Protein AF-A0A8S3CAK9-F1 (afdb_monomer_lite)

pLDDT: mean 82.25, std 8.13, range [59.09, 94.94]

Secondary structure (DSSP, 8-state):
--TTPPP--GGGS--SSSSEEE--SEETTEEEES-EEEEGGG-TTSGGGGS-SSSSEEEE-SS--EEEESSTT------EEEE-BSS-SSEEEEEEEEETTEEEEEEEEEE-BT--EEEE--

Radius of gyration: 14.64 Å; chains: 1; bounding box: 35×28×38 Å

Structure (mmCIF, N/CA/C/O backbone):
data_AF-A0A8S3CAK9-F1
#
_entry.id   AF-A0A8S3CAK9-F1
#
loop_
_atom_site.group_PDB
_atom_site.id
_atom_site.type_symbol
_atom_site.label_atom_id
_atom_site.label_alt_id
_atom_site.label_comp_id
_atom_site.label_asym_id
_atom_site.label_entity_id
_atom_site.label_seq_id
_atom_site.pdbx_PDB_ins_code
_atom_site.Cartn_x
_atom_site.Cartn_y
_atom_site.Cartn_z
_atom_site.occupancy
_atom_site.B_iso_or_equiv
_atom_site.auth_seq_id
_atom_site.auth_comp_id
_atom_site.auth_asym_id
_atom_site.auth_atom_id
_atom_site.pdbx_PDB_model_num
ATOM 1 N N . CYS A 1 1 ? 0.698 -13.638 2.486 1.00 64.81 1 CYS A N 1
ATOM 2 C CA . CYS A 1 1 ? -0.367 -12.962 3.258 1.00 64.81 1 CYS A CA 1
ATOM 3 C C . CYS A 1 1 ? -0.521 -13.701 4.584 1.00 64.81 1 CYS A C 1
ATOM 5 O O . CYS A 1 1 ? -0.353 -14.918 4.577 1.00 64.81 1 CYS A O 1
ATOM 7 N N . LYS A 1 2 ? -0.774 -13.003 5.697 1.00 76.06 2 LYS A N 1
ATOM 8 C CA . LYS A 1 2 ? -1.057 -13.640 6.996 1.00 76.06 2 LYS A CA 1
ATOM 9 C C . LYS A 1 2 ? -2.390 -14.405 6.918 1.00 76.06 2 LYS A C 1
ATOM 11 O O . LYS A 1 2 ? -3.227 -14.074 6.078 1.00 76.06 2 LYS A O 1
ATOM 16 N N . LEU A 1 3 ? -2.564 -15.436 7.749 1.00 78.56 3 LEU A N 1
ATOM 17 C CA . LEU A 1 3 ? -3.837 -16.158 7.853 1.00 78.56 3 LEU A CA 1
ATOM 18 C C . LEU A 1 3 ? -4.962 -15.172 8.217 1.00 78.56 3 LEU A C 1
ATOM 20 O O . LEU A 1 3 ? -4.726 -14.249 8.994 1.00 78.56 3 LEU A O 1
ATOM 24 N N . ASP A 1 4 ? -6.140 -15.350 7.615 1.00 80.62 4 ASP A N 1
ATOM 25 C CA . ASP A 1 4 ? -7.328 -14.492 7.771 1.00 80.62 4 ASP A CA 1
ATOM 26 C C . ASP A 1 4 ? -7.169 -13.030 7.298 1.00 80.62 4 ASP A C 1
ATOM 28 O O . ASP A 1 4 ? -8.030 -12.187 7.551 1.00 80.62 4 ASP A O 1
ATOM 32 N N . SER A 1 5 ? -6.107 -12.720 6.546 1.00 83.19 5 SER A N 1
ATOM 33 C CA . SER A 1 5 ? -5.910 -11.408 5.921 1.00 83.19 5 SER A CA 1
ATOM 34 C C . SER A 1 5 ? -6.276 -11.418 4.435 1.00 83.19 5 SER A C 1
ATOM 36 O O . SER A 1 5 ? -5.959 -12.349 3.695 1.00 83.19 5 SER A O 1
ATOM 38 N N . THR A 1 6 ? -6.873 -10.323 3.959 1.00 83.00 6 THR A N 1
ATOM 39 C CA . THR A 1 6 ? -7.090 -10.100 2.521 1.00 83.00 6 THR A CA 1
ATOM 40 C C . THR A 1 6 ? -5.824 -9.529 1.885 1.00 83.00 6 THR A C 1
ATOM 42 O O . THR A 1 6 ? -5.296 -8.522 2.355 1.00 83.00 6 THR A O 1
ATOM 45 N N . ALA A 1 7 ? -5.347 -10.151 0.806 1.00 85.06 7 ALA A N 1
ATOM 46 C CA . ALA A 1 7 ? -4.335 -9.546 -0.052 1.00 85.06 7 ALA A CA 1
ATOM 47 C C . ALA A 1 7 ? -5.011 -8.548 -1.000 1.00 85.06 7 ALA A C 1
ATOM 49 O O . ALA A 1 7 ? -6.016 -8.877 -1.627 1.00 85.06 7 ALA A O 1
ATOM 50 N N . VAL A 1 8 ? -4.461 -7.336 -1.092 1.00 82.94 8 VAL A N 1
ATOM 51 C CA . VAL A 1 8 ? -4.884 -6.336 -2.076 1.00 82.94 8 VAL A CA 1
ATOM 52 C C . VAL A 1 8 ? -3.762 -6.165 -3.086 1.00 82.94 8 VAL A C 1
ATOM 54 O O . VAL A 1 8 ? -2.651 -5.763 -2.744 1.00 82.94 8 VAL A O 1
ATOM 57 N N . THR A 1 9 ? -4.079 -6.488 -4.326 1.00 83.56 9 THR A N 1
ATOM 58 C CA . THR A 1 9 ? -3.231 -6.397 -5.511 1.00 83.56 9 THR A CA 1
ATOM 59 C C . THR A 1 9 ? -3.908 -5.404 -6.440 1.00 83.56 9 THR A C 1
ATOM 61 O O . THR A 1 9 ? -5.061 -5.568 -6.833 1.00 83.56 9 THR A O 1
ATOM 64 N N . PHE A 1 10 ? -3.241 -4.285 -6.711 1.00 78.31 10 PHE A N 1
ATOM 65 C CA . PHE A 1 10 ? -3.873 -3.199 -7.461 1.00 78.31 10 PHE A CA 1
ATOM 66 C C . PHE A 1 10 ? -4.051 -3.548 -8.939 1.00 78.31 10 PHE A C 1
ATOM 68 O O . PHE A 1 10 ? -4.975 -3.044 -9.567 1.00 78.31 10 PHE A O 1
ATOM 75 N N . ASP A 1 11 ? -3.216 -4.432 -9.476 1.00 73.00 11 ASP A N 1
ATOM 76 C CA . ASP A 1 11 ? -3.328 -4.987 -10.825 1.00 73.00 11 ASP A CA 1
ATOM 77 C C . ASP A 1 11 ? -4.505 -5.953 -11.011 1.00 73.00 11 ASP A C 1
ATOM 79 O O . ASP A 1 11 ? -4.977 -6.090 -12.138 1.00 73.00 11 ASP A O 1
ATOM 83 N N . ASP A 1 12 ? -5.033 -6.542 -9.935 1.00 68.06 12 ASP A N 1
ATOM 84 C CA . ASP A 1 12 ? -6.272 -7.331 -9.989 1.00 68.06 12 ASP A CA 1
ATOM 85 C C . ASP A 1 12 ? -7.535 -6.444 -9.986 1.00 68.06 12 ASP A C 1
ATOM 87 O O . ASP A 1 12 ? -8.642 -6.918 -10.253 1.00 68.06 12 ASP A O 1
ATOM 91 N N . ILE A 1 13 ? -7.394 -5.142 -9.714 1.00 75.38 13 ILE A N 1
ATOM 92 C CA . ILE A 1 13 ? -8.490 -4.178 -9.837 1.00 75.38 13 ILE A CA 1
ATOM 93 C C . ILE A 1 13 ? -8.564 -3.727 -11.310 1.00 75.38 13 ILE A C 1
ATOM 95 O O . ILE A 1 13 ? -7.532 -3.369 -11.883 1.00 75.38 13 ILE A O 1
ATOM 99 N N . PRO A 1 14 ? -9.751 -3.722 -11.955 1.00 69.75 14 PRO A N 1
ATOM 100 C CA . PRO A 1 14 ? -9.866 -3.354 -13.361 1.00 69.75 14 PRO A CA 1
ATOM 101 C C . PRO A 1 14 ? -9.362 -1.938 -13.636 1.00 69.75 14 PRO A C 1
ATOM 103 O O . PRO A 1 14 ? -9.904 -0.949 -13.135 1.00 69.75 14 PRO A O 1
ATOM 106 N N . ASN A 1 15 ? -8.354 -1.839 -14.499 1.00 72.06 15 ASN A N 1
ATOM 107 C CA . ASN A 1 15 ? -7.887 -0.561 -14.996 1.00 72.06 15 ASN A CA 1
ATOM 108 C C . ASN A 1 15 ? -8.753 -0.104 -16.178 1.00 72.06 15 ASN A C 1
ATOM 110 O O . ASN A 1 15 ? -8.690 -0.670 -17.268 1.00 72.06 15 ASN A O 1
ATOM 114 N N . LEU A 1 16 ? -9.541 0.951 -15.969 1.00 69.12 16 LEU A N 1
ATOM 115 C CA . LEU A 1 16 ? -10.383 1.545 -17.011 1.00 69.12 16 LEU A CA 1
ATOM 116 C C . LEU A 1 16 ? -9.574 2.314 -18.083 1.00 69.12 16 LEU A C 1
ATOM 118 O O . LEU A 1 16 ? -10.145 2.702 -19.099 1.00 69.12 16 LEU A O 1
ATOM 122 N N . ASN A 1 17 ? -8.265 2.541 -17.886 1.00 67.25 17 ASN A N 1
ATOM 123 C CA . ASN A 1 17 ? -7.375 3.243 -18.822 1.00 67.25 17 ASN A CA 1
ATOM 124 C C . ASN A 1 17 ? -6.020 2.526 -18.976 1.00 67.25 17 ASN A C 1
ATOM 126 O O . ASN A 1 17 ? -5.185 2.551 -18.078 1.00 67.25 17 ASN A O 1
ATOM 130 N N . SER A 1 18 ? -5.745 1.955 -20.148 1.00 61.50 18 SER A N 1
ATOM 131 C CA . SER A 1 18 ? -4.587 1.082 -20.409 1.00 61.50 18 SER A CA 1
ATOM 132 C C . SER A 1 18 ? -3.186 1.706 -20.261 1.00 61.50 18 SER A C 1
ATOM 134 O O . SER A 1 18 ? -2.208 0.960 -20.278 1.00 61.50 18 SER A O 1
ATOM 136 N N . LEU A 1 19 ? -3.053 3.030 -20.111 1.00 59.09 19 LEU A N 1
ATOM 137 C CA . LEU A 1 19 ? -1.752 3.712 -20.019 1.00 59.09 19 LEU A CA 1
ATOM 138 C C . LEU A 1 19 ? -1.472 4.270 -18.620 1.00 59.09 19 LEU A C 1
ATOM 140 O O . LEU A 1 19 ? -0.437 3.967 -18.027 1.00 59.09 19 LEU A O 1
ATOM 144 N N . GLN A 1 20 ? -2.395 5.075 -18.098 1.00 63.03 20 GLN A N 1
ATOM 145 C CA . GLN A 1 20 ? -2.329 5.674 -16.767 1.00 63.03 20 GLN A CA 1
ATOM 146 C C . GLN A 1 20 ? -3.749 6.079 -16.373 1.00 63.03 20 GLN A C 1
ATOM 148 O O . GLN A 1 20 ? -4.428 6.797 -17.107 1.00 63.03 20 GLN A O 1
ATOM 153 N N . GLY A 1 21 ? -4.219 5.607 -15.225 1.00 72.69 21 GLY A N 1
ATOM 154 C CA . GLY A 1 21 ? -5.597 5.810 -14.786 1.00 72.69 21 GLY A CA 1
ATOM 155 C C . GLY A 1 21 ? -5.704 5.866 -13.274 1.00 72.69 21 GLY A C 1
ATOM 156 O O . GLY A 1 21 ? -4.829 5.372 -12.565 1.00 72.69 21 GLY A O 1
ATOM 157 N N . ALA A 1 22 ? -6.779 6.468 -12.771 1.00 81.38 22 ALA A N 1
ATOM 158 C CA . ALA A 1 22 ? -7.102 6.361 -11.357 1.00 81.38 22 ALA A CA 1
ATOM 159 C C . ALA A 1 22 ? -7.427 4.899 -11.029 1.00 81.38 22 ALA A C 1
ATOM 161 O O . ALA A 1 22 ? -8.215 4.261 -11.730 1.00 81.38 22 ALA A O 1
ATOM 162 N N . ILE A 1 23 ? -6.829 4.386 -9.958 1.00 86.06 23 ILE A N 1
ATOM 163 C CA . ILE A 1 23 ? -7.242 3.103 -9.395 1.00 86.06 23 ILE A CA 1
ATOM 164 C C . ILE A 1 23 ? -8.622 3.320 -8.760 1.00 86.06 23 ILE A C 1
ATOM 166 O O . ILE A 1 23 ? -8.746 4.264 -7.971 1.00 86.06 23 ILE A O 1
ATOM 170 N N . PRO A 1 24 ? -9.648 2.496 -9.066 1.00 86.12 24 PRO A N 1
ATOM 171 C CA . PRO A 1 24 ? -10.939 2.555 -8.383 1.00 86.12 24 PRO A CA 1
ATOM 172 C C . PRO A 1 24 ? -10.754 2.695 -6.873 1.00 86.12 24 PRO A C 1
ATOM 174 O O . PRO A 1 24 ? -10.024 1.922 -6.270 1.00 86.12 24 PRO A O 1
ATOM 177 N N . SER A 1 25 ? -11.367 3.710 -6.268 1.00 87.12 25 SER A N 1
ATOM 178 C CA . SER A 1 25 ? -11.018 4.169 -4.918 1.00 87.12 25 SER A CA 1
ATOM 179 C C . SER A 1 25 ? -11.596 3.324 -3.785 1.00 87.12 25 SER A C 1
ATOM 181 O O . SER A 1 25 ? -11.428 3.699 -2.630 1.00 87.12 25 SER A O 1
ATOM 183 N N . VAL A 1 26 ? -12.305 2.230 -4.083 1.00 86.94 26 VAL A N 1
ATOM 184 C CA . VAL A 1 26 ? -12.976 1.382 -3.090 1.00 86.94 26 VAL A CA 1
ATOM 185 C C . VAL A 1 26 ? -12.848 -0.089 -3.478 1.00 86.94 26 VAL A C 1
ATOM 187 O O . VAL A 1 26 ? -13.182 -0.472 -4.597 1.00 86.94 26 VAL A O 1
ATOM 190 N N . TYR A 1 27 ? -12.427 -0.922 -2.529 1.00 86.19 27 TYR A N 1
ATOM 191 C CA . TYR A 1 27 ? -12.388 -2.377 -2.655 1.00 86.19 27 TYR A CA 1
ATOM 192 C C . TYR A 1 27 ? -12.506 -3.032 -1.278 1.00 86.19 27 TYR A C 1
ATOM 194 O O . TYR A 1 27 ? -11.816 -2.637 -0.342 1.00 86.19 27 TYR A O 1
ATOM 202 N N . ASN A 1 28 ? -13.368 -4.044 -1.146 1.00 85.06 28 ASN A N 1
ATOM 203 C CA . ASN A 1 28 ? -13.538 -4.836 0.080 1.00 85.06 28 ASN A CA 1
ATOM 204 C C . ASN A 1 28 ? -13.641 -3.997 1.381 1.00 85.06 28 ASN A C 1
ATOM 206 O O . ASN A 1 28 ? -12.913 -4.229 2.343 1.00 85.06 28 ASN A O 1
ATOM 210 N N . ASN A 1 29 ? -14.525 -2.990 1.401 1.00 87.12 29 ASN A N 1
ATOM 211 C CA . ASN A 1 29 ? -14.720 -2.044 2.517 1.00 87.12 29 ASN A CA 1
ATOM 212 C C . ASN A 1 29 ? -13.497 -1.187 2.886 1.00 87.12 29 ASN A C 1
ATOM 214 O O . ASN A 1 29 ? -13.503 -0.523 3.922 1.00 87.12 29 ASN A O 1
ATOM 218 N N . ILE A 1 30 ? -12.472 -1.143 2.045 1.00 89.06 30 ILE A N 1
ATOM 219 C CA . ILE A 1 30 ? -11.348 -0.217 2.146 1.00 89.06 30 ILE A CA 1
ATOM 220 C C . ILE A 1 30 ? -11.513 0.817 1.038 1.00 89.06 30 ILE A C 1
ATOM 222 O O . ILE A 1 30 ? -11.903 0.478 -0.077 1.00 89.06 30 ILE A O 1
ATOM 226 N N . SER A 1 31 ? -11.231 2.077 1.348 1.00 90.75 31 SER A N 1
ATOM 227 C CA . SER A 1 31 ? -11.145 3.138 0.354 1.00 90.75 31 SER A CA 1
ATOM 228 C C . SER A 1 31 ? -9.777 3.798 0.371 1.00 90.75 31 SER A C 1
ATOM 230 O O . SER A 1 31 ? -9.078 3.772 1.388 1.00 90.75 31 SER A O 1
ATOM 232 N N . TRP A 1 32 ? -9.394 4.386 -0.756 1.00 90.81 32 TRP A N 1
ATOM 233 C CA . TRP A 1 32 ? -8.153 5.129 -0.879 1.00 90.81 32 TRP A CA 1
ATOM 234 C C . TRP A 1 32 ? -8.249 6.330 -1.807 1.00 90.81 32 TRP A C 1
ATOM 236 O O . TRP A 1 32 ? -9.107 6.418 -2.684 1.00 90.81 32 TRP A O 1
ATOM 246 N N . THR A 1 33 ? -7.311 7.252 -1.630 1.00 91.56 33 THR A N 1
ATOM 247 C CA . THR A 1 33 ? -7.128 8.428 -2.481 1.00 91.56 33 THR A CA 1
ATOM 248 C C . THR A 1 33 ? -5.697 8.489 -2.999 1.00 91.56 33 THR A C 1
ATOM 250 O O . THR A 1 33 ? -4.790 7.893 -2.421 1.00 91.56 33 THR A O 1
ATOM 253 N N . ASN A 1 34 ? -5.494 9.226 -4.093 1.00 89.94 34 ASN A N 1
ATOM 254 C CA . ASN A 1 34 ? -4.173 9.507 -4.663 1.00 89.94 34 ASN A CA 1
ATOM 255 C C . ASN A 1 34 ? -3.377 8.274 -5.133 1.00 89.94 34 ASN A C 1
ATOM 257 O O . ASN A 1 34 ? -2.149 8.297 -5.152 1.00 89.94 34 ASN A O 1
ATOM 261 N N . ALA A 1 35 ? -4.076 7.214 -5.536 1.00 89.00 35 ALA A N 1
ATOM 262 C CA . ALA A 1 35 ? -3.482 6.020 -6.123 1.00 89.00 35 ALA A CA 1
ATOM 263 C C . ALA A 1 35 ? -3.733 6.000 -7.639 1.00 89.00 35 ALA A C 1
ATOM 265 O O . ALA A 1 35 ? -4.871 6.161 -8.094 1.00 89.00 35 ALA A O 1
ATOM 266 N N . GLN A 1 36 ? -2.676 5.807 -8.425 1.00 87.81 36 GLN A N 1
ATOM 267 C CA . GLN A 1 36 ? -2.763 5.736 -9.883 1.00 87.81 36 GLN A CA 1
ATOM 268 C C . GLN A 1 36 ? -2.109 4.468 -10.412 1.00 87.81 36 GLN A C 1
ATOM 270 O O . GLN A 1 36 ? -1.129 3.976 -9.861 1.00 87.81 36 GLN A O 1
ATOM 275 N N . TYR A 1 37 ? -2.635 3.961 -11.517 1.00 87.50 37 TYR A N 1
ATOM 276 C CA . TYR A 1 37 ? -1.993 2.919 -12.291 1.00 87.50 37 TYR A CA 1
ATOM 277 C C . TYR A 1 37 ? -0.793 3.476 -13.043 1.00 87.50 37 TYR A C 1
ATOM 279 O O . TYR A 1 37 ? -0.923 4.464 -13.763 1.00 87.50 37 TYR A O 1
ATOM 287 N N . LEU A 1 38 ? 0.341 2.788 -12.955 1.00 84.62 38 LEU A N 1
ATOM 288 C CA . LEU A 1 38 ? 1.485 3.002 -13.835 1.00 84.62 38 LEU A CA 1
ATOM 289 C C . LEU A 1 38 ? 1.857 1.690 -14.518 1.00 84.62 38 LEU A C 1
ATOM 291 O O . LEU A 1 38 ? 1.972 0.659 -13.856 1.00 84.62 38 LEU A O 1
ATOM 295 N N . ASN A 1 39 ? 2.070 1.728 -15.834 1.00 83.50 39 ASN A N 1
ATOM 296 C CA . ASN A 1 39 ? 2.598 0.578 -16.557 1.00 83.50 39 ASN A CA 1
ATOM 297 C C . ASN A 1 39 ? 4.098 0.420 -16.255 1.00 83.50 39 ASN A C 1
ATOM 299 O O . ASN A 1 39 ? 4.937 1.172 -16.756 1.00 83.50 39 ASN A O 1
ATOM 303 N N . ALA A 1 40 ? 4.440 -0.587 -15.455 1.00 82.19 40 ALA A N 1
ATOM 304 C CA . ALA A 1 40 ? 5.808 -0.903 -15.065 1.00 82.19 40 ALA A CA 1
ATOM 305 C C . ALA A 1 40 ? 6.694 -1.277 -16.261 1.00 82.19 40 ALA A C 1
ATOM 307 O O . ALA A 1 40 ? 7.890 -0.990 -16.256 1.00 82.19 40 ALA A O 1
ATOM 308 N N . THR A 1 41 ? 6.122 -1.876 -17.312 1.00 79.69 41 THR A N 1
ATOM 309 C CA . THR A 1 41 ? 6.878 -2.279 -18.511 1.00 79.69 41 THR A CA 1
ATOM 310 C C . THR A 1 41 ? 7.267 -1.105 -19.401 1.00 79.69 41 THR A C 1
ATOM 312 O O . THR A 1 41 ? 8.268 -1.190 -20.105 1.00 79.69 41 THR A O 1
ATOM 315 N N . ALA A 1 42 ? 6.552 0.022 -19.316 1.00 78.12 42 ALA A N 1
ATOM 316 C CA . ALA A 1 42 ? 6.954 1.264 -19.979 1.00 78.12 42 ALA A CA 1
ATOM 317 C C . ALA A 1 42 ? 8.188 1.910 -19.313 1.00 78.12 42 ALA A C 1
ATOM 319 O O . ALA A 1 42 ? 8.839 2.765 -19.906 1.00 78.12 42 ALA A O 1
ATOM 320 N N . SER A 1 43 ? 8.530 1.483 -18.093 1.00 73.00 43 SER A N 1
ATOM 321 C CA . SER A 1 43 ? 9.661 1.976 -17.300 1.00 73.00 43 SER A CA 1
ATOM 322 C C . SER A 1 43 ? 10.712 0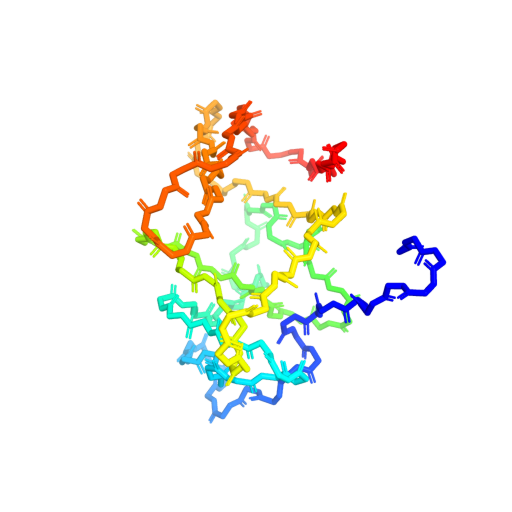.877 -17.107 1.00 73.00 43 SER A C 1
ATOM 324 O O . SER A 1 43 ? 11.023 0.487 -15.981 1.00 73.00 43 SER A O 1
ATOM 326 N N . VAL A 1 44 ? 11.264 0.361 -18.213 1.00 66.06 44 VAL A N 1
ATOM 327 C CA . VAL A 1 44 ? 12.172 -0.811 -18.248 1.00 66.06 44 VAL A CA 1
ATOM 328 C C . VAL A 1 44 ? 13.424 -0.696 -17.368 1.00 66.06 44 VAL A C 1
ATOM 330 O O . VAL A 1 44 ? 13.977 -1.714 -16.957 1.00 66.06 44 VAL A O 1
ATOM 333 N N . SER A 1 45 ? 13.865 0.525 -17.061 1.00 68.38 45 SER A N 1
ATOM 334 C CA . SER A 1 45 ? 15.012 0.804 -16.190 1.00 68.38 45 SER A CA 1
ATOM 335 C C . SER A 1 45 ? 14.647 0.910 -14.706 1.00 68.38 45 SER A C 1
ATOM 337 O O . SER A 1 45 ? 15.490 1.310 -13.912 1.00 68.38 45 SER A O 1
ATOM 339 N N . SER A 1 46 ? 13.406 0.600 -14.323 1.00 72.56 46 SER A N 1
ATOM 340 C CA . SER A 1 46 ? 12.916 0.714 -12.949 1.00 72.56 46 SER A CA 1
ATOM 341 C C . SER A 1 46 ? 12.602 -0.641 -12.319 1.00 72.56 46 SER A C 1
ATOM 343 O O . SER A 1 46 ? 12.414 -1.662 -12.985 1.00 72.56 46 SER A O 1
ATOM 345 N N . ASP A 1 47 ? 12.457 -0.613 -11.002 1.00 73.50 47 ASP A N 1
ATOM 346 C CA . ASP A 1 47 ? 12.118 -1.772 -10.186 1.00 73.50 47 ASP A CA 1
ATOM 347 C C . ASP A 1 47 ? 10.636 -2.086 -10.080 1.00 73.50 47 ASP A C 1
ATOM 349 O O . ASP A 1 47 ? 10.241 -3.036 -9.402 1.00 73.50 47 ASP A O 1
ATOM 353 N N . TYR A 1 48 ? 9.799 -1.332 -10.788 1.00 79.06 48 TYR A N 1
ATOM 354 C CA . TYR A 1 48 ? 8.359 -1.546 -10.769 1.00 79.06 48 TYR A CA 1
ATOM 355 C C . TYR A 1 48 ? 7.964 -2.960 -11.210 1.00 79.06 48 TYR A C 1
ATOM 357 O O . TYR A 1 48 ? 6.987 -3.511 -10.708 1.00 79.06 48 TYR A O 1
ATOM 365 N N . LYS A 1 49 ? 8.776 -3.612 -12.051 1.00 77.00 49 LYS A N 1
ATOM 366 C CA . LYS A 1 49 ? 8.581 -5.020 -12.428 1.00 77.00 49 LYS A CA 1
ATOM 367 C C . LYS A 1 49 ? 8.570 -5.986 -11.236 1.00 77.00 49 LYS A C 1
ATOM 369 O O . LYS A 1 49 ? 7.951 -7.037 -11.324 1.00 77.00 49 LYS A 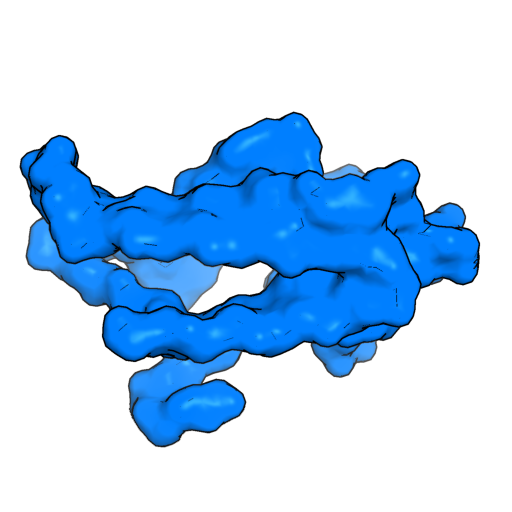O 1
ATOM 374 N N . TYR A 1 50 ? 9.243 -5.656 -10.131 1.00 77.25 50 TYR A N 1
ATOM 375 C CA . TYR A 1 50 ? 9.313 -6.519 -8.947 1.00 77.25 50 TYR A CA 1
ATOM 376 C C . TYR A 1 50 ? 8.133 -6.348 -7.987 1.00 77.25 50 TYR A C 1
ATOM 378 O O . TYR A 1 50 ? 8.022 -7.121 -7.035 1.00 77.25 50 TYR A O 1
ATOM 386 N N . VAL A 1 51 ? 7.280 -5.345 -8.217 1.00 79.31 51 VAL A N 1
ATOM 387 C CA . VAL A 1 51 ? 6.058 -5.102 -7.431 1.00 79.31 51 VAL A CA 1
ATOM 388 C C . VAL A 1 51 ? 4.781 -5.319 -8.246 1.00 79.31 51 VAL A C 1
ATOM 390 O O . VAL A 1 51 ? 3.688 -5.078 -7.747 1.00 79.31 51 VAL A O 1
ATOM 393 N N . CYS A 1 52 ? 4.917 -5.807 -9.480 1.00 80.50 52 CYS A N 1
ATOM 394 C CA . CYS A 1 52 ? 3.815 -6.391 -10.241 1.00 80.50 52 CYS A CA 1
ATOM 395 C C . CYS A 1 52 ? 3.432 -7.748 -9.624 1.00 80.50 52 CYS A C 1
ATOM 397 O O . CYS A 1 52 ? 4.326 -8.528 -9.285 1.00 80.50 52 CYS A O 1
ATOM 399 N N . SER A 1 53 ? 2.137 -8.042 -9.484 1.00 78.62 53 SER A N 1
ATOM 400 C CA . SER A 1 53 ? 1.655 -9.311 -8.921 1.00 78.62 53 SER A CA 1
ATOM 401 C C . SER A 1 53 ? 1.273 -10.305 -10.021 1.00 78.62 53 SER A C 1
ATOM 403 O O . SER A 1 53 ? 1.842 -11.393 -10.104 1.00 78.62 53 SER A O 1
ATOM 405 N N . SER A 1 54 ? 0.342 -9.919 -10.892 1.00 79.81 54 SER A N 1
ATOM 406 C CA . SER A 1 54 ? -0.231 -10.725 -11.975 1.00 79.81 54 SER A CA 1
ATOM 407 C C . SER A 1 54 ? -0.087 -10.061 -13.352 1.00 79.81 54 SER A C 1
ATOM 409 O O . SER A 1 54 ? -0.123 -10.752 -14.373 1.00 79.81 54 SER A O 1
ATOM 411 N N . GLY A 1 55 ? 0.107 -8.737 -13.399 1.00 80.38 55 GLY A N 1
ATOM 412 C CA . GLY A 1 55 ? 0.103 -7.953 -14.636 1.00 80.38 55 GLY A CA 1
ATOM 413 C C . GLY A 1 55 ? 1.327 -7.061 -14.855 1.00 80.38 55 GLY A C 1
ATOM 414 O O . GLY A 1 55 ? 2.419 -7.298 -14.351 1.00 80.38 55 GLY A O 1
ATOM 415 N N . GLN A 1 56 ? 1.131 -6.018 -15.664 1.00 83.56 56 GLN A N 1
ATOM 416 C CA . GLN A 1 56 ? 2.143 -4.994 -15.966 1.00 83.56 56 GLN A CA 1
ATOM 417 C C . GLN A 1 56 ? 1.932 -3.699 -15.175 1.00 83.56 56 GLN A C 1
ATOM 419 O O . GLN A 1 56 ? 2.735 -2.774 -15.285 1.00 83.56 56 GLN A O 1
ATOM 424 N N . MET A 1 57 ? 0.826 -3.597 -14.438 1.00 85.25 57 MET A N 1
ATOM 425 C CA . MET A 1 57 ? 0.424 -2.368 -13.766 1.00 85.25 57 MET A CA 1
ATOM 426 C C . MET A 1 57 ? 0.832 -2.405 -12.298 1.00 85.25 57 MET A C 1
ATOM 428 O O . MET A 1 57 ? 0.753 -3.440 -11.646 1.00 85.25 57 MET A O 1
ATOM 432 N N . VAL A 1 58 ? 1.233 -1.255 -11.769 1.00 86.25 58 VAL A N 1
ATOM 433 C CA . VAL A 1 58 ? 1.539 -1.071 -10.347 1.00 86.25 58 VAL A CA 1
ATOM 434 C C . VAL A 1 58 ? 0.765 0.116 -9.794 1.00 86.25 58 VAL A C 1
ATOM 436 O O . VAL A 1 58 ? 0.383 1.020 -10.543 1.00 86.25 58 VAL A O 1
ATOM 439 N N . CYS A 1 59 ? 0.562 0.131 -8.476 1.00 88.44 59 CYS A N 1
ATOM 440 C CA . CYS A 1 59 ? 0.117 1.330 -7.777 1.00 88.44 59 CYS A CA 1
ATOM 441 C C . CYS A 1 59 ? 1.285 2.309 -7.664 1.00 88.44 59 CYS A C 1
ATOM 443 O O . CYS A 1 59 ? 2.302 2.020 -7.032 1.00 88.44 59 CYS A O 1
ATOM 445 N N . TRP A 1 60 ? 1.140 3.459 -8.309 1.00 87.31 60 TRP A N 1
ATOM 446 C CA . TRP A 1 60 ? 2.111 4.536 -8.316 1.00 87.31 60 TRP A CA 1
ATOM 447 C C . TRP A 1 60 ? 1.622 5.713 -7.482 1.00 87.31 60 TRP A C 1
ATOM 449 O O . TRP A 1 60 ? 0.461 6.121 -7.574 1.00 87.31 60 TRP A O 1
ATOM 459 N N . LEU A 1 61 ? 2.546 6.259 -6.691 1.00 85.25 61 LEU A N 1
ATOM 460 C CA . LEU A 1 61 ? 2.315 7.352 -5.757 1.00 85.25 61 LEU A CA 1
ATOM 461 C C . LEU A 1 61 ? 3.287 8.496 -6.072 1.00 85.25 61 LEU A C 1
ATOM 463 O O . LEU A 1 61 ? 4.503 8.312 -6.012 1.00 85.25 61 LEU A O 1
ATOM 467 N N . ASN A 1 62 ? 2.760 9.683 -6.374 1.00 82.81 62 ASN A N 1
ATOM 468 C CA . ASN A 1 62 ? 3.525 10.937 -6.470 1.00 82.81 62 ASN A CA 1
ATOM 469 C C . ASN A 1 62 ? 3.164 11.955 -5.381 1.00 82.81 62 ASN A C 1
ATOM 471 O O . ASN A 1 62 ? 3.835 12.973 -5.234 1.00 82.81 62 ASN A O 1
ATOM 475 N N . VAL A 1 63 ? 2.112 11.668 -4.621 1.00 87.50 63 VAL A N 1
ATOM 476 C CA . VAL A 1 63 ? 1.679 12.376 -3.418 1.00 87.50 63 VAL A CA 1
ATOM 477 C C . VAL A 1 63 ? 1.263 11.327 -2.375 1.00 87.50 63 VAL A C 1
ATOM 479 O O . VAL A 1 63 ? 1.057 10.165 -2.740 1.00 87.50 63 VAL A O 1
ATOM 482 N N . PRO A 1 64 ? 1.136 11.684 -1.083 1.00 90.00 64 PRO A N 1
ATOM 483 C CA . PRO A 1 64 ? 0.722 10.730 -0.060 1.00 90.00 64 PRO A CA 1
ATOM 484 C C . PRO A 1 64 ? -0.632 10.078 -0.376 1.00 90.00 64 PRO A C 1
ATOM 486 O O . PRO A 1 64 ? -1.631 10.763 -0.614 1.00 90.00 64 PRO A O 1
ATOM 489 N N . MET A 1 65 ? -0.658 8.746 -0.345 1.00 91.50 65 MET A N 1
ATOM 490 C CA . MET A 1 65 ? -1.882 7.952 -0.406 1.00 91.50 65 MET A CA 1
ATOM 491 C C . MET A 1 65 ? -2.544 7.937 0.968 1.00 91.50 65 MET A C 1
ATOM 493 O O . MET A 1 65 ? -1.879 7.720 1.981 1.00 91.50 65 MET A O 1
ATOM 497 N N . THR A 1 66 ? -3.860 8.119 1.010 1.00 91.75 66 THR A N 1
ATOM 498 C CA . THR A 1 66 ? -4.652 7.823 2.208 1.00 91.75 66 THR A CA 1
ATOM 499 C C . THR A 1 66 ? -5.411 6.532 1.974 1.00 91.75 66 THR A C 1
ATOM 501 O O . THR A 1 66 ? -6.006 6.365 0.916 1.00 91.75 66 THR A O 1
ATOM 504 N N . MET A 1 67 ? -5.394 5.635 2.957 1.00 90.94 67 MET A N 1
ATOM 505 C CA . MET A 1 67 ? -6.209 4.424 2.991 1.00 90.94 67 MET A CA 1
ATOM 506 C C . MET A 1 67 ? -7.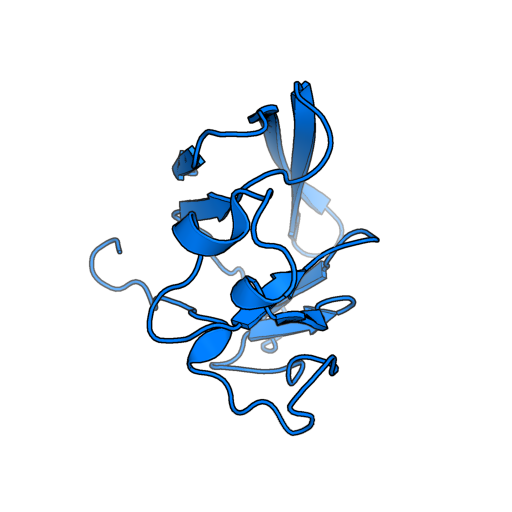045 4.441 4.269 1.00 90.94 67 MET A C 1
ATOM 508 O O . MET A 1 67 ? -6.531 4.780 5.334 1.00 90.94 67 MET A O 1
ATOM 512 N N . GLN A 1 68 ? -8.325 4.094 4.169 1.00 91.38 68 GLN A N 1
ATOM 513 C CA . GLN A 1 68 ? -9.247 4.101 5.303 1.00 91.38 68 GLN A CA 1
ATOM 514 C C . GLN A 1 68 ? -10.328 3.030 5.160 1.00 91.38 68 GLN A C 1
ATOM 516 O O . GLN A 1 68 ? -10.669 2.605 4.053 1.00 91.38 68 GLN A O 1
ATOM 521 N N . THR A 1 69 ? -10.911 2.628 6.283 1.00 90.75 69 THR A N 1
ATOM 522 C CA . THR A 1 69 ? -12.104 1.784 6.290 1.00 90.75 69 THR A CA 1
ATOM 523 C C . THR A 1 69 ? -13.307 2.575 5.769 1.00 90.75 69 THR A C 1
ATOM 525 O O . THR A 1 69 ? -13.459 3.767 6.020 1.00 90.75 69 THR A O 1
ATOM 528 N N . SER A 1 70 ? -14.180 1.906 5.019 1.00 86.06 70 SER A N 1
ATOM 529 C CA . SER A 1 70 ? -15.467 2.461 4.568 1.00 86.06 70 SER A CA 1
ATOM 530 C C . SER A 1 70 ? -16.551 2.328 5.646 1.00 86.06 70 SER A C 1
ATOM 532 O O . SER A 1 70 ? -17.659 2.830 5.483 1.00 86.06 70 SER A O 1
ATOM 534 N N . ILE A 1 71 ? -16.239 1.635 6.746 1.00 85.75 71 ILE A N 1
ATOM 535 C CA . ILE A 1 71 ? -17.127 1.402 7.882 1.00 85.75 71 ILE A CA 1
ATOM 536 C C . ILE A 1 71 ? -16.686 2.324 9.018 1.00 85.75 71 ILE A C 1
ATOM 538 O O . ILE A 1 71 ? -15.560 2.228 9.510 1.00 85.75 71 ILE A O 1
ATOM 542 N N . ALA A 1 72 ? -17.580 3.210 9.451 1.00 86.06 72 ALA A N 1
ATOM 543 C CA . ALA A 1 72 ? -17.286 4.174 10.505 1.00 86.06 72 ALA A CA 1
ATOM 544 C C . ALA A 1 72 ? -16.794 3.492 11.794 1.00 86.06 72 ALA A C 1
ATOM 546 O O . ALA A 1 72 ? -17.302 2.443 12.185 1.00 86.06 72 ALA A O 1
ATOM 547 N N . ASN A 1 73 ? -15.831 4.126 12.471 1.00 85.00 73 ASN A N 1
ATOM 548 C CA . ASN A 1 73 ? -15.275 3.682 13.757 1.00 85.00 73 ASN A CA 1
ATOM 549 C C . ASN A 1 73 ? -14.672 2.267 13.745 1.00 85.00 73 ASN A C 1
ATOM 551 O O . ASN A 1 73 ? -14.600 1.617 14.786 1.00 85.00 73 ASN A O 1
ATOM 555 N N . THR A 1 74 ? -14.215 1.793 12.585 1.00 86.88 74 THR A N 1
ATOM 556 C CA . THR A 1 74 ? -13.479 0.529 12.469 1.00 86.88 74 THR A CA 1
ATOM 557 C C . THR A 1 74 ? -12.030 0.778 12.089 1.00 86.88 74 THR A C 1
ATOM 559 O O . THR A 1 74 ? -11.714 1.735 11.380 1.00 86.88 74 THR A O 1
ATOM 562 N N . THR A 1 75 ? -11.143 -0.094 12.553 1.00 87.00 75 THR A N 1
ATOM 563 C CA . THR A 1 75 ? -9.732 -0.100 12.171 1.00 87.00 75 THR A CA 1
ATOM 564 C C . THR A 1 75 ? -9.491 -1.140 11.081 1.00 87.00 75 THR A C 1
ATOM 566 O O . THR A 1 75 ? -10.110 -2.203 11.064 1.00 87.00 75 THR A O 1
ATOM 569 N N . CYS A 1 76 ? -8.573 -0.844 10.164 1.00 86.00 76 CYS A N 1
ATOM 570 C CA . CYS A 1 76 ? -7.962 -1.853 9.306 1.00 86.00 76 CYS A CA 1
ATOM 571 C C . CYS A 1 76 ? -6.539 -2.126 9.791 1.00 86.00 76 CYS A C 1
ATOM 573 O O . CYS A 1 76 ? -5.803 -1.194 10.122 1.00 86.00 76 CYS A O 1
ATOM 575 N N . THR A 1 77 ? -6.131 -3.391 9.784 1.00 86.81 77 THR A N 1
ATOM 576 C CA . THR A 1 77 ? -4.750 -3.781 10.081 1.00 86.81 77 THR A CA 1
ATOM 577 C C . THR A 1 77 ? -4.018 -4.064 8.780 1.00 86.81 77 THR A C 1
ATOM 579 O O . THR A 1 77 ? -4.290 -5.057 8.100 1.00 86.81 77 THR A O 1
ATOM 582 N N . ILE A 1 78 ? -3.057 -3.208 8.439 1.00 86.56 78 ILE A N 1
ATOM 583 C CA . ILE A 1 78 ? -2.096 -3.503 7.378 1.00 86.56 78 ILE A CA 1
ATOM 584 C C . ILE A 1 78 ? -1.035 -4.395 8.016 1.00 86.56 78 ILE A C 1
ATOM 586 O O . ILE A 1 78 ? -0.311 -3.944 8.888 1.00 86.56 78 ILE A O 1
ATOM 590 N N . ASN A 1 79 ? -0.977 -5.669 7.627 1.00 86.38 79 ASN A N 1
ATOM 591 C CA . ASN A 1 79 ? 0.013 -6.612 8.170 1.00 86.38 79 ASN A CA 1
ATOM 592 C C . ASN A 1 79 ? 1.353 -6.499 7.435 1.00 86.38 79 ASN A C 1
ATOM 594 O O . ASN A 1 79 ? 2.421 -6.701 8.002 1.00 86.38 79 ASN A O 1
ATOM 598 N N . SER A 1 80 ? 1.282 -6.216 6.137 1.00 85.00 80 SER A N 1
ATOM 599 C CA . SER A 1 80 ? 2.446 -6.108 5.273 1.00 85.00 80 SER A CA 1
ATOM 600 C C . SER A 1 80 ? 2.080 -5.421 3.968 1.00 85.00 80 SER A C 1
ATOM 602 O O . SER A 1 80 ? 0.937 -5.531 3.522 1.00 85.00 80 SER A O 1
ATOM 604 N N . PHE A 1 81 ? 3.056 -4.817 3.306 1.00 85.19 81 PHE A N 1
ATOM 605 C CA . PHE A 1 81 ? 2.936 -4.372 1.919 1.00 85.19 81 PHE A CA 1
ATOM 606 C C . PHE A 1 81 ? 4.296 -4.468 1.224 1.00 85.19 81 PHE A C 1
ATOM 608 O O . PHE A 1 81 ? 5.340 -4.598 1.871 1.00 85.19 81 PHE A O 1
ATOM 615 N N . VAL A 1 82 ? 4.269 -4.431 -0.106 1.00 85.25 82 VAL A N 1
ATOM 616 C CA . VAL A 1 82 ? 5.469 -4.434 -0.945 1.00 85.25 82 VAL A CA 1
ATOM 617 C C . VAL A 1 82 ? 5.566 -3.085 -1.637 1.00 85.25 82 VAL A C 1
ATOM 619 O O . VAL A 1 82 ? 4.587 -2.604 -2.203 1.00 85.25 82 VAL A O 1
ATOM 622 N N . ILE A 1 83 ? 6.746 -2.476 -1.586 1.00 85.44 83 ILE A N 1
ATOM 623 C CA . ILE A 1 83 ? 7.019 -1.181 -2.207 1.00 85.44 83 ILE A CA 1
ATOM 624 C C . ILE A 1 83 ? 8.397 -1.197 -2.877 1.00 85.44 83 ILE A C 1
ATOM 626 O O . ILE A 1 83 ? 9.295 -1.940 -2.470 1.00 85.44 83 ILE A O 1
ATOM 630 N N . ALA A 1 84 ? 8.553 -0.384 -3.920 1.00 82.75 84 ALA A N 1
ATOM 631 C CA . ALA A 1 84 ? 9.809 -0.196 -4.636 1.00 82.75 84 ALA A CA 1
ATOM 632 C C . ALA A 1 84 ? 9.979 1.264 -5.071 1.00 82.75 84 ALA A C 1
ATOM 634 O O . ALA A 1 84 ? 9.003 1.951 -5.385 1.00 82.75 84 ALA A O 1
ATOM 635 N N . ALA A 1 85 ? 11.230 1.721 -5.118 1.00 79.94 85 ALA A N 1
ATOM 636 C CA . ALA A 1 85 ? 11.612 3.022 -5.656 1.00 79.94 85 ALA A CA 1
ATOM 637 C C . ALA A 1 85 ? 12.169 2.876 -7.076 1.00 79.94 85 ALA A C 1
ATOM 639 O O . ALA A 1 85 ? 12.893 1.929 -7.376 1.00 79.94 85 ALA A O 1
ATOM 640 N N . SER A 1 86 ? 11.864 3.838 -7.948 1.00 73.94 86 SER A N 1
ATOM 641 C CA . SER A 1 86 ? 12.311 3.814 -9.348 1.00 73.94 86 SER A CA 1
ATOM 642 C C . SER A 1 86 ? 13.452 4.769 -9.672 1.00 73.94 86 SER A C 1
ATOM 644 O O . SER A 1 86 ? 14.176 4.512 -10.627 1.00 73.94 86 SER A O 1
ATOM 646 N N . TRP A 1 87 ? 13.614 5.863 -8.923 1.00 73.56 87 TRP A N 1
ATOM 647 C CA . TRP A 1 87 ? 14.478 6.973 -9.348 1.00 73.56 87 TRP A CA 1
ATOM 648 C C . TRP A 1 87 ? 15.483 7.455 -8.294 1.00 73.56 87 TRP A C 1
ATOM 650 O O . TRP A 1 87 ? 16.432 8.145 -8.655 1.00 73.56 87 TRP A O 1
ATOM 660 N N . SER A 1 88 ? 15.320 7.093 -7.016 1.00 77.31 88 SER A N 1
ATOM 661 C CA . SER A 1 88 ? 16.286 7.434 -5.964 1.00 77.31 88 SER A CA 1
ATOM 662 C C . SER A 1 88 ? 16.424 6.336 -4.918 1.00 77.31 88 SER A C 1
ATOM 664 O O . SER A 1 88 ? 15.458 5.665 -4.558 1.00 77.31 88 SER A O 1
ATOM 666 N N . ASN A 1 89 ? 17.651 6.173 -4.426 1.00 80.62 89 ASN A N 1
ATOM 667 C CA . ASN A 1 89 ? 17.927 5.424 -3.208 1.00 80.62 89 ASN A CA 1
ATOM 668 C C . ASN A 1 89 ? 17.497 6.232 -1.981 1.00 80.62 89 ASN A C 1
ATOM 670 O O . ASN A 1 89 ? 17.357 7.455 -2.064 1.00 80.62 89 ASN A O 1
ATOM 674 N N . TYR A 1 90 ? 17.318 5.544 -0.855 1.00 81.56 90 TYR A N 1
ATOM 675 C CA . TYR A 1 90 ? 16.964 6.133 0.437 1.00 81.56 90 TYR A CA 1
ATOM 676 C C . TYR A 1 90 ? 15.703 7.010 0.405 1.00 81.56 90 TYR A C 1
ATOM 678 O O . TYR A 1 90 ? 15.617 8.007 1.120 1.00 81.56 90 TYR A O 1
ATOM 686 N N . ILE A 1 91 ? 14.711 6.644 -0.415 1.00 84.69 91 ILE A N 1
ATOM 687 C CA . ILE A 1 91 ? 13.393 7.273 -0.324 1.00 84.69 91 ILE A CA 1
ATOM 688 C C . ILE A 1 91 ? 12.777 6.824 0.996 1.00 84.69 91 ILE A C 1
ATOM 690 O O . ILE A 1 91 ? 12.631 5.633 1.258 1.00 84.69 91 ILE A O 1
ATOM 694 N N . THR A 1 92 ? 12.423 7.784 1.836 1.00 87.06 92 THR A N 1
ATOM 695 C CA . THR A 1 92 ? 11.799 7.498 3.121 1.00 87.06 92 THR A CA 1
ATOM 696 C C . THR A 1 92 ? 10.294 7.365 2.942 1.00 87.06 92 THR A C 1
ATOM 698 O O . THR A 1 92 ? 9.629 8.298 2.494 1.00 87.06 92 THR A O 1
ATOM 701 N N . VAL A 1 93 ? 9.754 6.209 3.313 1.00 87.50 93 VAL A N 1
ATOM 702 C CA . VAL A 1 93 ? 8.318 5.945 3.357 1.00 87.50 93 VAL A CA 1
ATOM 703 C C . VAL A 1 93 ? 7.890 5.927 4.813 1.00 87.50 93 VAL A C 1
ATOM 705 O O . VAL A 1 93 ? 8.348 5.089 5.591 1.00 87.50 93 VAL A O 1
ATOM 708 N N . THR A 1 94 ? 6.998 6.848 5.161 1.00 91.50 94 THR A N 1
ATOM 709 C CA . THR A 1 94 ? 6.392 6.936 6.488 1.00 91.50 94 THR A CA 1
ATOM 710 C C . THR A 1 94 ? 4.941 6.493 6.405 1.00 91.50 94 THR A C 1
ATOM 712 O O . THR A 1 94 ? 4.186 6.978 5.563 1.00 91.50 94 THR A O 1
ATOM 715 N N . ILE A 1 95 ? 4.543 5.604 7.306 1.00 91.25 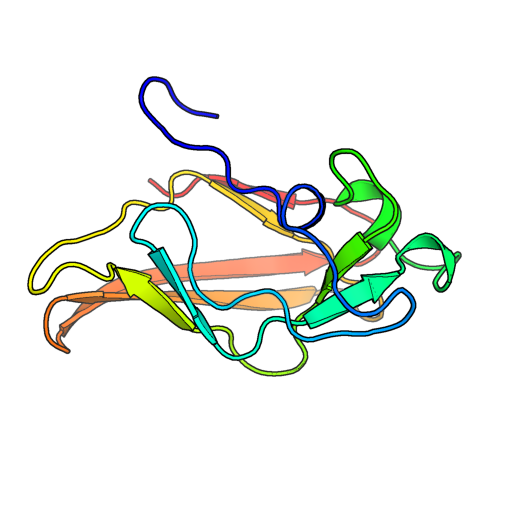95 ILE A N 1
ATOM 716 C CA . ILE A 1 95 ? 3.158 5.165 7.465 1.00 91.25 95 ILE A CA 1
ATOM 717 C C . ILE A 1 95 ? 2.677 5.690 8.795 1.00 91.25 95 ILE A C 1
ATOM 719 O O . ILE A 1 95 ? 3.299 5.436 9.825 1.00 91.25 95 ILE A O 1
ATOM 723 N N . VAL A 1 96 ? 1.548 6.383 8.767 1.00 93.75 96 VAL A N 1
ATOM 724 C CA . VAL A 1 96 ? 0.929 6.930 9.967 1.00 93.75 96 VAL A CA 1
ATOM 725 C C . VAL A 1 96 ? -0.497 6.409 10.053 1.00 93.75 96 VAL A C 1
ATOM 727 O O . VAL A 1 96 ? -1.286 6.583 9.126 1.00 93.75 96 VAL A O 1
ATOM 730 N N . GLY A 1 97 ? -0.808 5.733 11.156 1.00 92.50 97 GLY A N 1
ATOM 731 C CA . GLY A 1 97 ? -2.132 5.191 11.435 1.00 92.50 97 GLY A CA 1
ATOM 732 C C . GLY A 1 97 ? -2.888 6.085 12.408 1.00 92.50 97 GLY A C 1
ATOM 733 O O . GLY A 1 97 ? -2.351 6.453 13.456 1.00 92.50 97 GLY A O 1
ATOM 734 N N . TYR A 1 98 ? -4.143 6.389 12.084 1.00 93.06 98 TYR A N 1
ATOM 735 C CA . TYR A 1 98 ? -5.035 7.189 12.920 1.00 93.06 98 TYR A CA 1
ATOM 736 C C . TYR A 1 98 ? -6.308 6.414 13.267 1.00 93.06 98 TYR A C 1
ATOM 738 O O . TYR A 1 98 ? -6.854 5.698 12.430 1.00 93.06 98 TYR A O 1
ATOM 746 N N . PHE A 1 99 ? -6.820 6.622 14.478 1.00 92.62 99 PHE A N 1
ATOM 747 C CA . PHE A 1 99 ? -8.179 6.262 14.874 1.00 92.62 99 PHE A CA 1
ATOM 748 C C . PHE A 1 99 ? -8.883 7.516 15.384 1.00 92.62 99 PHE A C 1
ATOM 750 O O . PHE A 1 99 ? -8.368 8.180 16.281 1.00 92.62 99 PHE A O 1
ATOM 757 N N . THR A 1 100 ? -10.018 7.877 14.776 1.00 87.62 100 THR A N 1
ATOM 758 C CA . THR A 1 100 ? -10.810 9.069 15.148 1.00 87.62 100 THR A CA 1
ATOM 759 C C . THR A 1 100 ? -9.947 10.326 15.371 1.00 87.62 100 THR A C 1
ATOM 761 O O . THR A 1 100 ? -10.088 11.013 16.378 1.00 87.62 100 THR A O 1
ATOM 764 N N . SER A 1 101 ? -9.008 10.590 14.451 1.00 88.25 101 SER A N 1
ATOM 765 C CA . SER A 1 101 ? -8.025 11.697 14.478 1.00 88.25 101 SER A CA 1
ATOM 766 C C . SER A 1 101 ? -6.853 11.573 15.464 1.00 88.25 101 SER A C 1
ATOM 768 O O . SER A 1 101 ? -5.925 12.378 15.404 1.00 88.25 101 SER A O 1
ATOM 770 N N . THR A 1 102 ? -6.825 10.565 16.332 1.00 93.19 102 THR A N 1
ATOM 771 C CA . THR A 1 102 ? -5.672 10.271 17.190 1.00 93.19 102 THR A CA 1
ATOM 772 C C . THR A 1 102 ? -4.685 9.382 16.447 1.00 93.19 102 THR A C 1
ATOM 774 O O . THR A 1 102 ? -5.057 8.319 15.956 1.00 93.19 102 THR A O 1
ATOM 777 N N . GLN A 1 103 ? -3.418 9.792 16.371 1.00 94.94 103 GLN A N 1
ATOM 778 C CA . GLN A 1 103 ? -2.360 8.930 15.847 1.00 94.94 103 GLN A CA 1
ATOM 779 C C . GLN A 1 103 ? -2.138 7.754 16.806 1.00 94.94 103 GLN A C 1
ATOM 781 O O . GLN A 1 103 ? -1.845 7.964 17.981 1.00 94.94 103 GLN A O 1
ATOM 786 N N . ILE A 1 104 ? -2.247 6.530 16.296 1.00 93.50 104 ILE A N 1
ATOM 787 C CA . ILE A 1 104 ? -2.059 5.287 17.062 1.00 93.50 104 ILE A CA 1
ATOM 788 C C . ILE A 1 104 ? -0.852 4.472 16.589 1.00 93.50 104 ILE A C 1
ATOM 790 O O . ILE A 1 104 ? -0.419 3.559 17.283 1.00 93.50 104 ILE A O 1
ATOM 794 N N . TYR A 1 105 ? -0.305 4.792 15.414 1.00 92.56 105 TYR A N 1
ATOM 795 C CA . TYR A 1 105 ? 0.815 4.068 14.825 1.00 92.56 105 TYR A CA 1
ATOM 796 C C . TYR A 1 105 ? 1.675 5.001 13.977 1.00 92.56 105 TYR A C 1
ATOM 798 O O . TYR A 1 105 ? 1.151 5.866 13.274 1.00 92.56 105 TYR A O 1
ATOM 806 N N . THR A 1 106 ? 2.989 4.811 14.022 1.00 94.38 106 THR A N 1
ATOM 807 C CA . THR A 1 106 ? 3.914 5.411 13.063 1.00 94.38 106 THR A CA 1
ATOM 808 C C . THR A 1 106 ? 5.090 4.477 12.840 1.00 94.38 106 THR A C 1
ATOM 810 O O . THR A 1 106 ? 5.647 3.934 13.793 1.00 94.38 106 THR A O 1
ATOM 813 N N . THR A 1 107 ? 5.459 4.277 11.582 1.00 91.25 107 THR A N 1
ATOM 814 C CA . THR A 1 107 ? 6.701 3.598 11.223 1.00 91.25 107 THR A CA 1
ATOM 815 C C . THR A 1 107 ? 7.293 4.241 9.987 1.00 91.25 107 THR A C 1
ATOM 817 O O . THR A 1 107 ? 6.580 4.807 9.153 1.00 91.25 107 THR A O 1
ATOM 820 N N . THR A 1 108 ? 8.605 4.123 9.868 1.00 91.00 108 THR A N 1
ATOM 821 C CA . THR A 1 108 ? 9.367 4.713 8.783 1.00 91.00 108 THR A CA 1
ATOM 822 C C . THR A 1 108 ? 10.361 3.696 8.265 1.00 91.00 108 THR A C 1
ATOM 824 O O . THR A 1 108 ? 11.069 3.057 9.042 1.00 91.00 108 THR A O 1
ATOM 827 N N . VAL A 1 109 ? 10.458 3.588 6.946 1.00 87.31 109 VAL A N 1
ATOM 828 C CA . VAL A 1 109 ? 11.474 2.775 6.285 1.00 87.31 109 VAL A CA 1
ATOM 829 C C . VAL A 1 109 ? 12.150 3.571 5.185 1.00 87.31 109 VAL A C 1
ATOM 831 O O . VAL A 1 109 ? 11.517 4.393 4.527 1.00 87.31 109 VAL A O 1
ATOM 834 N N . ALA A 1 110 ? 13.427 3.297 4.958 1.00 86.44 110 ALA A N 1
ATOM 835 C CA . ALA A 1 110 ? 14.111 3.741 3.756 1.00 86.44 110 ALA A CA 1
ATOM 836 C C . ALA A 1 110 ? 14.040 2.628 2.706 1.00 86.44 110 ALA A C 1
ATOM 838 O O . ALA A 1 110 ? 14.471 1.508 2.976 1.00 86.44 110 ALA A O 1
ATOM 839 N N . ILE A 1 111 ? 13.528 2.953 1.520 1.00 83.50 111 ILE A N 1
ATOM 840 C CA . ILE A 1 111 ? 13.534 2.073 0.350 1.00 83.50 111 ILE A CA 1
ATOM 841 C C . ILE A 1 111 ? 14.628 2.521 -0.622 1.00 83.50 111 ILE A C 1
ATOM 843 O O . ILE A 1 111 ? 14.910 3.714 -0.757 1.00 83.50 111 ILE A O 1
ATOM 847 N N . ASN A 1 112 ? 15.238 1.565 -1.317 1.00 77.44 112 ASN A N 1
ATOM 848 C CA . ASN A 1 112 ? 16.263 1.828 -2.323 1.00 77.44 112 ASN A CA 1
ATOM 849 C C . ASN A 1 112 ? 15.757 1.506 -3.730 1.00 77.44 112 ASN A C 1
ATOM 851 O O . ASN A 1 112 ? 14.854 0.687 -3.906 1.00 77.44 112 ASN A O 1
ATOM 855 N N . THR A 1 113 ? 16.355 2.149 -4.734 1.00 68.88 113 THR A N 1
ATOM 856 C CA . THR A 1 113 ? 16.241 1.671 -6.115 1.00 68.88 113 THR A CA 1
ATOM 857 C C . THR A 1 113 ? 16.858 0.281 -6.226 1.00 68.88 113 THR A C 1
ATOM 859 O O . THR A 1 113 ? 17.795 -0.049 -5.500 1.00 68.88 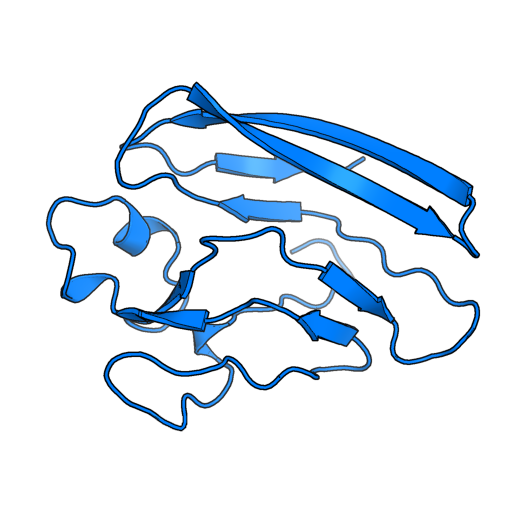113 THR A O 1
ATOM 862 N N . TYR A 1 114 ? 16.353 -0.530 -7.151 1.00 66.56 114 TYR A N 1
ATOM 863 C CA . TYR A 1 114 ? 16.930 -1.843 -7.475 1.00 66.56 114 TYR A CA 1
ATOM 864 C C . TYR A 1 114 ? 16.769 -2.933 -6.398 1.00 66.56 114 TYR A C 1
ATOM 866 O O . TYR A 1 114 ? 17.321 -4.027 -6.535 1.00 66.56 114 TYR A O 1
ATOM 874 N N . THR A 1 115 ? 15.965 -2.673 -5.357 1.00 66.88 115 THR A N 1
ATOM 875 C CA . THR A 1 115 ? 15.549 -3.666 -4.361 1.00 66.88 115 THR A CA 1
ATOM 876 C C . THR A 1 115 ? 14.056 -3.576 -4.050 1.00 66.88 115 THR A C 1
ATOM 878 O O . THR A 1 115 ? 13.557 -2.507 -3.695 1.00 66.88 115 THR A O 1
ATOM 881 N N . LYS A 1 116 ? 13.350 -4.717 -4.067 1.00 70.50 116 LYS A N 1
ATOM 882 C CA . LYS A 1 116 ? 12.021 -4.822 -3.444 1.00 70.50 116 LYS A CA 1
ATOM 883 C C . LYS A 1 116 ? 12.164 -4.897 -1.927 1.00 70.50 116 LYS A C 1
ATOM 885 O O . LYS A 1 116 ? 13.029 -5.619 -1.429 1.00 70.50 116 LYS A O 1
ATOM 890 N N . GLN A 1 117 ? 11.270 -4.233 -1.204 1.00 76.81 117 GLN A N 1
ATOM 891 C CA . GLN A 1 117 ? 11.191 -4.363 0.245 1.00 76.81 117 GLN A CA 1
ATOM 892 C C . GLN A 1 117 ? 9.803 -4.842 0.655 1.00 76.81 117 GLN A C 1
ATOM 894 O O . GLN A 1 117 ? 8.791 -4.234 0.306 1.00 76.81 117 GLN A O 1
ATOM 899 N N . ILE A 1 118 ? 9.774 -5.956 1.387 1.00 80.31 118 ILE A N 1
ATOM 900 C CA . ILE A 1 118 ? 8.591 -6.383 2.129 1.00 80.31 118 ILE A CA 1
ATOM 901 C C . ILE A 1 118 ? 8.683 -5.695 3.481 1.00 80.31 118 ILE A C 1
ATOM 903 O O . ILE A 1 118 ? 9.668 -5.876 4.198 1.00 80.31 118 ILE A O 1
ATOM 907 N N . MET A 1 119 ? 7.679 -4.892 3.809 1.00 80.44 119 MET A N 1
ATOM 908 C CA . MET A 1 119 ? 7.532 -4.377 5.160 1.00 80.44 119 MET A CA 1
ATOM 909 C C . MET A 1 119 ? 6.542 -5.251 5.908 1.00 80.44 119 MET A C 1
ATOM 911 O O . MET A 1 119 ? 5.419 -5.429 5.441 1.00 80.44 119 MET A O 1
ATOM 915 N N . GLU A 1 120 ? 6.953 -5.756 7.065 1.00 81.44 120 GLU A N 1
ATOM 916 C CA . GLU A 1 120 ? 6.057 -6.362 8.044 1.00 81.44 120 GLU A CA 1
ATOM 917 C C . GLU A 1 120 ? 5.732 -5.322 9.115 1.00 81.44 120 GLU A C 1
ATOM 919 O O . GLU A 1 120 ? 6.622 -4.660 9.652 1.00 81.44 120 GLU A O 1
ATOM 924 N N . LEU A 1 121 ? 4.442 -5.136 9.371 1.00 76.31 121 LEU A N 1
ATOM 925 C CA . LEU A 1 121 ? 3.927 -4.212 10.3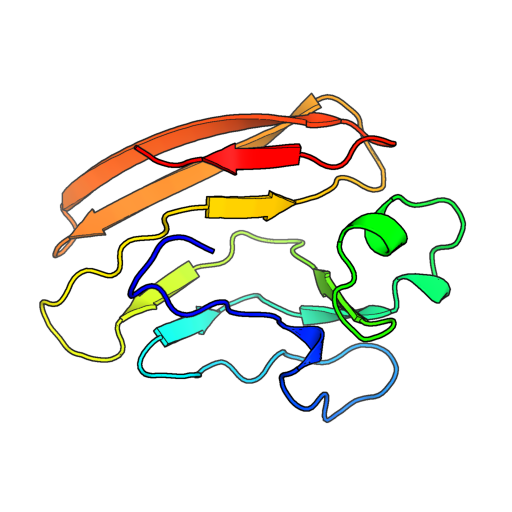68 1.00 76.31 121 LEU A CA 1
ATOM 926 C C . LEU A 1 121 ? 3.466 -5.052 11.561 1.00 76.31 121 LEU A C 1
ATOM 928 O O . LEU A 1 121 ? 2.547 -5.863 11.426 1.00 76.31 121 LEU A O 1
ATOM 932 N N . ASN A 1 122 ? 4.160 -4.890 12.690 1.00 62.69 122 ASN A N 1
ATOM 933 C CA . ASN A 1 122 ? 3.805 -5.518 13.967 1.00 62.69 122 ASN A CA 1
ATOM 934 C C . ASN A 1 122 ? 2.611 -4.821 14.617 1.00 62.69 122 ASN A C 1
ATOM 936 O O . ASN A 1 122 ? 2.608 -3.566 14.614 1.00 62.69 122 ASN A O 1
#

Sequence (122 aa):
CKLDSTAVTFDDIPNLNSLQGAIPSVYNNISWTNAQYLNATASVSSDYKYVCSSGQMVCWLNVPMTMQTSIANTTCTINSFVIAASWSNYITVTIVGYFTSTQIYTTTVAINTYTKQIMELN

Organism: NCBI:txid392030

Foldseek 3Di:
DDPPDDDDAQVVQDDPDPAKGDRQQDDPQKGKPQWMWHQQVVLVQFPVVVQHDPDRIHTDHPDDMDMDGNDPQDDDDDQKDKDADGPAFQDKDWDWDDGPNHTDDIDIDTHGIPDIDIDGDD